Protein AF-A0A8T6S8Z2-F1 (afdb_monomer_lite)

Structure (mmCIF, N/CA/C/O backbone):
data_AF-A0A8T6S8Z2-F1
#
_entry.id   AF-A0A8T6S8Z2-F1
#
loop_
_atom_site.group_PDB
_atom_site.id
_atom_site.type_symbol
_atom_site.label_atom_id
_atom_site.label_alt_id
_atom_site.label_comp_id
_atom_site.label_asym_id
_atom_site.label_entity_id
_atom_site.label_seq_id
_atom_site.pdbx_PDB_ins_code
_atom_site.Cartn_x
_atom_site.Cartn_y
_atom_site.Cartn_z
_atom_site.occupancy
_atom_site.B_iso_or_equiv
_atom_site.auth_seq_id
_atom_site.auth_comp_id
_atom_site.auth_asym_id
_atom_site.auth_atom_id
_atom_site.pdbx_PDB_model_num
ATOM 1 N N . MET A 1 1 ? -17.052 2.973 -4.241 1.00 66.81 1 MET A N 1
ATOM 2 C CA . MET A 1 1 ? -16.036 2.465 -5.186 1.00 66.81 1 MET A CA 1
ATOM 3 C C . MET A 1 1 ? -14.839 2.048 -4.352 1.00 66.81 1 MET A C 1
ATOM 5 O O . MET A 1 1 ? -14.384 2.877 -3.572 1.00 66.81 1 MET A O 1
ATOM 9 N N . SER A 1 2 ? -14.414 0.784 -4.400 1.00 82.44 2 SER A N 1
ATOM 10 C CA . SER A 1 2 ? -13.245 0.341 -3.631 1.00 82.44 2 SER A CA 1
ATOM 11 C C . SER A 1 2 ? -11.967 0.837 -4.310 1.00 82.44 2 SER A C 1
ATOM 13 O O . SER A 1 2 ? -11.862 0.825 -5.534 1.00 82.44 2 SER A O 1
ATOM 15 N N . LEU A 1 3 ? -11.016 1.326 -3.512 1.00 90.12 3 LEU A N 1
ATOM 16 C CA . LEU A 1 3 ? -9.712 1.796 -3.997 1.00 90.12 3 LEU A CA 1
ATOM 17 C C . LEU A 1 3 ? -8.701 0.650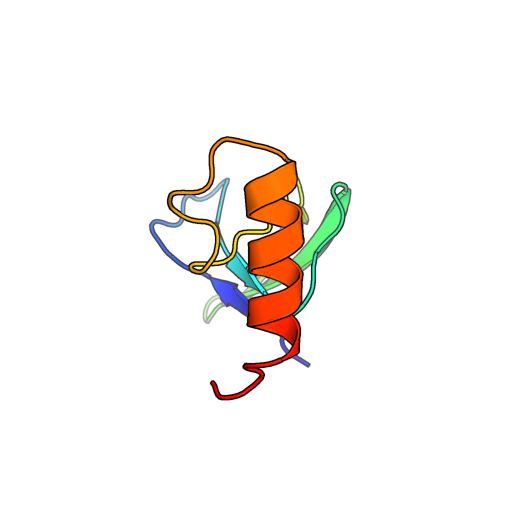 -4.137 1.00 90.12 3 LEU A C 1
ATOM 19 O O . LEU A 1 3 ? -7.656 0.834 -4.754 1.00 90.12 3 LEU A O 1
ATOM 23 N N . GLY A 1 4 ? -8.981 -0.504 -3.530 1.00 93.25 4 GLY A N 1
ATOM 24 C CA . GLY A 1 4 ? -8.032 -1.597 -3.380 1.00 93.25 4 GLY A CA 1
ATOM 25 C C . GLY A 1 4 ? -8.448 -2.593 -2.302 1.00 93.25 4 GLY A C 1
ATOM 26 O O . GLY A 1 4 ? -9.604 -2.601 -1.875 1.00 93.25 4 GLY A O 1
ATOM 27 N N . TYR A 1 5 ? -7.491 -3.405 -1.859 1.00 94.00 5 TYR A N 1
ATOM 28 C CA . TYR A 1 5 ? -7.661 -4.398 -0.797 1.00 94.00 5 TYR A CA 1
ATOM 29 C C . TYR A 1 5 ? -6.405 -4.500 0.075 1.00 94.00 5 TYR A C 1
ATOM 31 O O . TYR A 1 5 ? -5.292 -4.197 -0.362 1.00 94.00 5 TYR A O 1
ATOM 39 N N . VAL A 1 6 ? -6.592 -4.911 1.329 1.00 93.69 6 VAL A N 1
ATOM 40 C CA . VAL A 1 6 ? -5.505 -5.117 2.295 1.00 93.69 6 VAL A CA 1
ATOM 41 C C . VAL A 1 6 ? -4.742 -6.396 1.942 1.00 93.69 6 VAL A C 1
ATOM 43 O O . VAL A 1 6 ? -5.343 -7.399 1.560 1.00 93.69 6 VAL A O 1
ATOM 46 N N . ILE A 1 7 ? -3.415 -6.355 2.049 1.00 93.56 7 ILE A N 1
ATOM 47 C CA . ILE A 1 7 ? -2.514 -7.469 1.747 1.00 93.56 7 ILE A CA 1
ATOM 48 C C . ILE A 1 7 ? -1.481 -7.658 2.859 1.00 93.56 7 ILE A C 1
ATOM 50 O O . ILE A 1 7 ? -1.089 -6.709 3.537 1.00 93.56 7 ILE A O 1
ATOM 54 N N . GLY A 1 8 ? -0.977 -8.886 2.984 1.00 91.56 8 GLY A N 1
ATOM 55 C CA . GLY A 1 8 ? 0.076 -9.226 3.938 1.00 91.56 8 GLY A CA 1
ATOM 56 C C . GLY A 1 8 ? -0.392 -9.241 5.395 1.00 91.56 8 GLY A C 1
ATOM 57 O O . GLY A 1 8 ? -1.583 -9.309 5.693 1.00 91.56 8 GLY A O 1
ATOM 58 N N . GLU A 1 9 ? 0.576 -9.212 6.312 1.00 89.75 9 GLU A N 1
ATOM 59 C CA . GLU A 1 9 ? 0.308 -9.194 7.749 1.00 89.75 9 GLU A CA 1
ATOM 60 C C . GLU A 1 9 ? -0.229 -7.820 8.174 1.00 89.75 9 GLU A C 1
ATOM 62 O O . GLU A 1 9 ? 0.395 -6.785 7.928 1.00 89.75 9 GLU A O 1
ATOM 67 N N . SER A 1 10 ? -1.389 -7.822 8.827 1.00 86.81 10 SER A N 1
ATOM 68 C CA . SER A 1 10 ? -2.023 -6.615 9.356 1.00 86.81 10 SER A CA 1
ATOM 69 C C . SER A 1 10 ? -1.722 -6.476 10.841 1.00 86.81 10 SER A C 1
ATOM 71 O O . SER A 1 10 ? -1.974 -7.395 11.620 1.00 86.81 10 SER A O 1
ATOM 73 N N . LYS A 1 11 ? -1.198 -5.316 11.238 1.00 89.12 11 LYS A N 1
ATOM 74 C CA . LYS A 1 11 ? -0.982 -4.951 12.641 1.00 89.12 11 LYS A CA 1
ATOM 75 C C . LYS A 1 11 ? -2.026 -3.915 13.060 1.00 89.12 11 LYS A C 1
ATOM 77 O O . LYS A 1 11 ? -2.471 -3.142 12.215 1.00 89.12 11 LYS A O 1
ATOM 82 N N . PRO A 1 12 ? -2.367 -3.813 14.358 1.00 85.56 12 PRO A N 1
ATOM 83 C CA . PRO A 1 12 ? -3.358 -2.841 14.830 1.00 85.56 12 PRO A CA 1
ATOM 84 C C . PRO A 1 12 ? -3.051 -1.384 14.448 1.00 85.56 12 PRO A C 1
ATOM 86 O O . PRO A 1 12 ? -3.960 -0.575 14.317 1.00 85.56 12 PRO A O 1
ATOM 89 N N . THR A 1 13 ? -1.772 -1.046 14.271 1.00 89.81 13 THR A N 1
ATOM 90 C CA . THR A 1 13 ? -1.304 0.309 13.946 1.00 89.81 13 THR A CA 1
ATOM 91 C C . THR A 1 13 ? -0.876 0.487 12.494 1.00 89.81 13 THR A C 1
ATOM 93 O O . THR A 1 13 ? -0.632 1.614 12.077 1.00 89.81 13 THR A O 1
ATOM 96 N N . PHE A 1 14 ? -0.738 -0.595 11.725 1.00 91.44 14 PHE A N 1
ATOM 97 C CA . PHE A 1 14 ? -0.216 -0.524 10.365 1.00 91.44 14 PHE A CA 1
ATOM 98 C C . PHE A 1 14 ? -0.765 -1.653 9.503 1.00 91.44 14 PHE A C 1
ATOM 100 O O . PHE A 1 14 ? -0.682 -2.830 9.858 1.00 91.44 14 PHE A O 1
ATOM 107 N N . VAL A 1 15 ? -1.244 -1.285 8.321 1.00 93.62 15 VAL A N 1
ATOM 108 C CA . VAL A 1 15 ? -1.707 -2.218 7.296 1.00 93.62 15 VAL A CA 1
ATOM 109 C C . VAL A 1 15 ? -1.075 -1.866 5.959 1.00 93.62 15 VAL A C 1
ATOM 111 O O . VAL A 1 15 ? -0.747 -0.710 5.695 1.00 93.62 15 VAL A O 1
ATOM 114 N N . THR A 1 16 ? -0.924 -2.866 5.095 1.00 94.50 16 THR A N 1
ATOM 115 C CA . THR A 1 16 ? -0.496 -2.655 3.709 1.00 94.50 16 THR A CA 1
ATOM 116 C C . THR A 1 16 ? -1.683 -2.895 2.791 1.00 94.50 16 THR A C 1
ATOM 118 O O . THR A 1 16 ? -2.401 -3.874 2.960 1.00 94.50 16 THR A O 1
ATOM 121 N N . ALA A 1 17 ? -1.897 -2.020 1.812 1.00 93.94 17 ALA A N 1
ATOM 122 C CA . ALA A 1 17 ? -2.966 -2.176 0.833 1.00 93.94 17 ALA A CA 1
ATOM 123 C C . ALA A 1 17 ? -2.414 -2.085 -0.588 1.00 93.94 17 ALA A C 1
ATOM 125 O O . ALA A 1 17 ? -1.562 -1.243 -0.881 1.00 93.94 17 ALA A O 1
ATOM 126 N N . LEU A 1 18 ? -2.926 -2.941 -1.471 1.00 93.94 18 LEU A N 1
ATOM 127 C CA . LEU A 1 18 ? -2.727 -2.816 -2.908 1.00 93.94 18 LEU A CA 1
ATOM 128 C C . LEU A 1 18 ? -3.886 -2.000 -3.477 1.00 93.94 18 LEU A C 1
ATOM 130 O O . LEU A 1 18 ? -5.046 -2.313 -3.213 1.00 93.94 18 LEU A O 1
ATOM 134 N N . THR A 1 19 ? -3.578 -0.948 -4.231 1.00 94.31 19 THR A N 1
ATOM 135 C CA . THR A 1 19 ? -4.569 0.032 -4.691 1.00 94.31 19 THR A CA 1
ATOM 136 C C . THR A 1 19 ? -4.523 0.216 -6.202 1.00 94.31 19 THR A C 1
ATOM 138 O O . THR A 1 19 ? -3.485 0.030 -6.832 1.00 94.31 19 THR A O 1
ATOM 141 N N . SER A 1 20 ? -5.664 0.575 -6.793 1.00 91.50 20 SER A N 1
ATOM 142 C CA . SER A 1 20 ? -5.819 0.761 -8.242 1.00 91.50 20 SER A CA 1
ATOM 143 C C . SER A 1 20 ? -5.255 2.088 -8.753 1.00 91.50 20 SER A C 1
ATOM 145 O O . SER A 1 20 ? -5.135 2.294 -9.958 1.00 91.50 20 SER A O 1
ATOM 147 N N . ARG A 1 21 ? -4.949 3.017 -7.844 1.00 92.12 21 ARG A N 1
ATOM 148 C CA . ARG A 1 21 ? -4.337 4.311 -8.140 1.00 92.12 21 ARG A CA 1
ATOM 149 C C . ARG A 1 21 ? -3.316 4.651 -7.061 1.00 92.12 21 ARG A C 1
ATOM 151 O O . ARG A 1 21 ? -3.484 4.211 -5.925 1.00 92.12 21 ARG A O 1
ATOM 158 N N . PRO A 1 22 ? -2.320 5.496 -7.359 1.00 90.88 22 PRO A N 1
ATOM 159 C CA . PRO A 1 22 ? -1.459 6.030 -6.319 1.00 90.88 22 PRO A CA 1
ATOM 160 C C . PRO A 1 22 ? -2.271 6.825 -5.286 1.00 90.88 22 PRO A C 1
ATOM 162 O O . PRO A 1 22 ? -3.126 7.647 -5.636 1.00 90.88 22 PRO A O 1
ATOM 165 N N . LEU A 1 23 ? -1.988 6.562 -4.010 1.00 93.31 23 LEU A N 1
ATOM 166 C CA . LEU A 1 23 ? -2.465 7.356 -2.879 1.00 93.31 23 LEU A CA 1
ATOM 167 C C . LEU A 1 23 ? -1.366 8.321 -2.429 1.00 93.31 23 LEU A C 1
ATOM 169 O O . LEU A 1 23 ? -0.1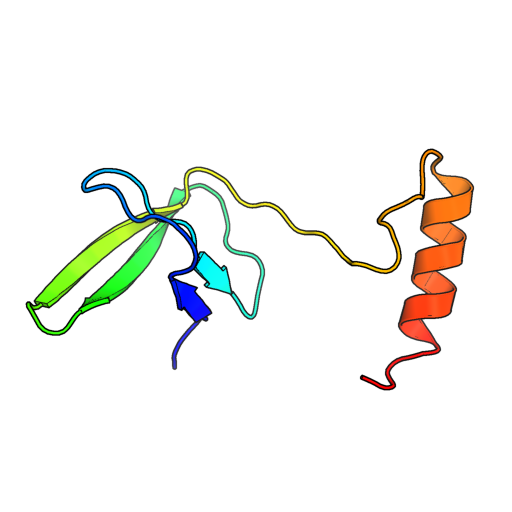85 7.947 -2.401 1.00 93.31 23 LEU A O 1
ATOM 173 N N . SER A 1 24 ? -1.755 9.543 -2.073 1.00 94.44 24 SER A N 1
ATOM 174 C CA . SER A 1 24 ? -0.826 10.568 -1.590 1.00 94.44 24 SER A CA 1
ATOM 175 C C . SER A 1 24 ? -0.527 10.380 -0.105 1.00 94.44 24 SER A C 1
ATOM 177 O O . SER A 1 24 ? -1.405 10.010 0.670 1.00 94.44 24 SER A O 1
ATOM 179 N N . VAL A 1 25 ? 0.703 10.679 0.320 1.00 96.25 25 VAL A N 1
ATOM 180 C CA . VAL A 1 25 ? 1.033 10.729 1.754 1.00 96.25 25 VAL A CA 1
ATOM 181 C C . VAL A 1 25 ? 0.202 11.826 2.423 1.00 96.25 25 VAL A C 1
ATOM 183 O O . VAL A 1 25 ? 0.097 12.932 1.895 1.00 96.25 25 VAL A O 1
ATOM 186 N N . GLY A 1 26 ? -0.401 11.514 3.569 1.00 96.44 26 GLY A N 1
ATOM 187 C CA . GLY A 1 26 ? -1.334 12.395 4.274 1.00 96.44 26 GLY A CA 1
ATOM 188 C C . GLY A 1 26 ? -2.799 12.248 3.843 1.00 96.44 26 GLY A C 1
ATOM 189 O O . GLY A 1 26 ? -3.674 12.858 4.453 1.00 96.44 26 GLY A O 1
ATOM 190 N N . GLU A 1 27 ? -3.091 11.439 2.821 1.00 95.62 27 GLU A N 1
ATOM 191 C CA . GLU A 1 27 ? -4.467 11.121 2.432 1.00 95.62 27 GLU A CA 1
ATOM 192 C C . GLU A 1 27 ? -5.119 10.205 3.483 1.00 95.62 27 GLU A C 1
ATOM 194 O O . GLU A 1 27 ? -4.501 9.255 3.970 1.00 95.62 27 GLU A O 1
ATOM 199 N N . TYR A 1 28 ? -6.377 10.483 3.829 1.00 95.69 28 TYR A N 1
ATOM 200 C CA . TYR A 1 28 ? -7.172 9.620 4.703 1.00 95.69 28 TYR A CA 1
ATOM 201 C C . TYR A 1 28 ? -7.937 8.579 3.889 1.00 95.69 28 TYR A C 1
ATOM 203 O O . TYR A 1 28 ? -8.520 8.888 2.849 1.00 95.69 28 TYR A O 1
ATOM 211 N N . THR A 1 29 ? -7.981 7.350 4.396 1.00 94.12 29 THR A N 1
ATOM 212 C CA . THR A 1 29 ? -8.673 6.222 3.761 1.00 94.12 29 THR A CA 1
ATOM 213 C C . THR A 1 29 ? -9.590 5.536 4.765 1.00 94.12 29 THR A C 1
ATOM 215 O O . THR A 1 29 ? -9.319 5.543 5.965 1.00 94.12 29 THR A O 1
ATOM 218 N N . ILE A 1 30 ? -10.669 4.929 4.278 1.00 95.25 30 ILE A N 1
ATOM 219 C CA . ILE A 1 30 ? -11.551 4.096 5.096 1.00 95.25 30 ILE A CA 1
ATOM 220 C C . ILE A 1 30 ? -11.289 2.641 4.725 1.00 95.25 30 ILE A C 1
ATOM 222 O O . ILE A 1 30 ? -11.420 2.269 3.558 1.00 95.25 30 ILE A O 1
ATOM 226 N N . ILE A 1 31 ? -10.944 1.836 5.724 1.00 93.56 31 ILE A N 1
ATOM 227 C CA . ILE A 1 31 ? -10.792 0.388 5.602 1.00 93.56 31 ILE A CA 1
ATOM 228 C C . ILE A 1 31 ? -12.065 -0.239 6.170 1.00 93.56 31 ILE A C 1
ATOM 230 O O . ILE A 1 31 ? -12.394 -0.025 7.337 1.00 93.56 31 ILE A O 1
ATOM 234 N N . ASP A 1 32 ? -12.798 -0.959 5.326 1.00 93.50 32 ASP A N 1
ATOM 235 C CA . ASP A 1 32 ? -14.037 -1.642 5.703 1.00 93.50 32 ASP A CA 1
ATOM 236 C C . ASP A 1 32 ? -13.704 -3.058 6.189 1.00 93.50 32 ASP A C 1
ATOM 238 O O . ASP A 1 32 ? -13.002 -3.800 5.495 1.00 93.50 32 ASP A O 1
ATOM 242 N N . THR A 1 33 ? -14.173 -3.421 7.380 1.00 90.94 33 THR A N 1
ATOM 243 C CA . THR A 1 33 ? -14.016 -4.754 7.975 1.00 90.94 33 THR A CA 1
ATOM 244 C C . THR A 1 33 ? -15.377 -5.279 8.428 1.00 90.94 33 THR A C 1
ATOM 246 O O . THR A 1 33 ? -16.344 -4.527 8.542 1.00 90.94 33 THR A O 1
ATOM 249 N N . GLU A 1 34 ? -15.472 -6.579 8.710 1.00 91.25 34 GLU A N 1
ATOM 250 C CA . GLU A 1 34 ? -16.713 -7.175 9.230 1.00 91.25 34 GLU A CA 1
ATOM 251 C C . GLU A 1 34 ? -17.120 -6.591 10.596 1.00 91.25 34 GLU A C 1
ATOM 253 O O . GLU A 1 34 ? -18.303 -6.524 10.921 1.00 91.25 34 GLU A O 1
ATOM 258 N N . GLU A 1 35 ? -16.143 -6.127 11.379 1.00 91.06 35 GLU A N 1
ATOM 259 C CA . GLU A 1 35 ? -16.341 -5.560 12.717 1.00 91.06 35 GLU A CA 1
ATOM 260 C C . GLU A 1 35 ? -16.625 -4.050 12.690 1.00 91.06 35 GLU A C 1
ATOM 262 O O . GLU A 1 35 ? -17.045 -3.475 13.698 1.00 91.06 35 GLU A O 1
ATOM 267 N N . GLY A 1 36 ? -16.411 -3.387 11.550 1.00 93.12 36 GLY A N 1
ATOM 268 C CA . GLY A 1 36 ? -16.685 -1.968 11.377 1.00 93.12 36 GLY A CA 1
ATOM 269 C C . GLY A 1 36 ? -15.709 -1.263 10.442 1.00 93.12 36 GLY A C 1
ATOM 270 O O . GLY A 1 36 ? -15.020 -1.863 9.625 1.00 93.12 36 GLY A O 1
ATOM 271 N N . LYS A 1 37 ? -15.660 0.066 10.555 1.00 94.12 37 LYS A N 1
ATOM 272 C CA . LYS A 1 37 ? -14.834 0.917 9.692 1.00 94.12 37 LYS A CA 1
ATOM 273 C C . LYS A 1 37 ? -13.660 1.485 10.461 1.00 94.12 37 LYS A C 1
ATOM 275 O O . LYS A 1 37 ? -13.836 2.054 11.538 1.00 94.12 37 LYS A O 1
ATOM 280 N N . ILE A 1 38 ? -12.480 1.390 9.864 1.00 93.62 38 ILE A N 1
ATOM 281 C CA . ILE A 1 38 ? -11.235 1.916 10.418 1.00 93.62 38 ILE A CA 1
ATOM 282 C C . ILE A 1 38 ? -10.802 3.113 9.574 1.00 93.62 38 ILE A C 1
ATOM 284 O O . ILE A 1 38 ? -10.765 3.041 8.344 1.00 93.62 38 ILE A O 1
ATOM 288 N N . LEU A 1 39 ? -10.467 4.219 10.237 1.00 94.56 39 LEU A N 1
ATOM 289 C CA . LEU A 1 39 ? -9.841 5.367 9.590 1.00 94.56 39 LEU A CA 1
ATOM 290 C C . LEU A 1 39 ? -8.329 5.140 9.520 1.00 94.56 39 LEU A C 1
ATOM 292 O O . LEU A 1 39 ? -7.673 5.001 10.550 1.00 94.56 39 LEU A O 1
ATOM 296 N N . GLY A 1 40 ? -7.786 5.124 8.308 1.00 93.75 40 GLY A N 1
ATOM 297 C CA . GLY A 1 40 ? -6.354 5.025 8.052 1.00 93.75 40 GLY A CA 1
ATOM 298 C C . GLY A 1 40 ? -5.779 6.330 7.511 1.00 93.75 40 GLY A C 1
ATOM 299 O O . GLY A 1 40 ? -6.466 7.077 6.811 1.00 93.75 40 GLY A O 1
ATOM 300 N N . LEU A 1 41 ? -4.502 6.570 7.797 1.00 95.94 41 LEU A N 1
ATOM 301 C CA . LEU A 1 41 ? -3.699 7.643 7.215 1.00 95.94 41 LEU A CA 1
ATOM 302 C C . LEU A 1 41 ? -2.609 7.025 6.337 1.00 95.94 41 LEU A C 1
ATOM 304 O O . LEU A 1 41 ? -1.913 6.103 6.762 1.00 95.94 41 LEU A O 1
ATOM 308 N N . VAL A 1 42 ? -2.440 7.533 5.119 1.00 96.19 42 VAL A N 1
ATOM 309 C CA . VAL A 1 42 ? -1.363 7.079 4.234 1.00 96.19 42 VAL A CA 1
ATOM 310 C C . VAL A 1 42 ? -0.041 7.695 4.686 1.00 96.19 42 VAL A C 1
ATOM 312 O O . VAL A 1 42 ? 0.215 8.873 4.455 1.00 96.19 42 VAL A O 1
ATOM 315 N N . GLU A 1 43 ? 0.822 6.886 5.297 1.00 95.31 43 GLU A N 1
ATOM 316 C CA . GLU A 1 43 ? 2.171 7.312 5.704 1.00 95.31 43 GLU A CA 1
ATOM 317 C C . GLU A 1 43 ? 3.233 7.026 4.634 1.00 95.31 43 GLU A C 1
ATOM 319 O O . GLU A 1 43 ? 4.238 7.729 4.531 1.00 95.31 43 GLU A O 1
ATOM 324 N N . LYS A 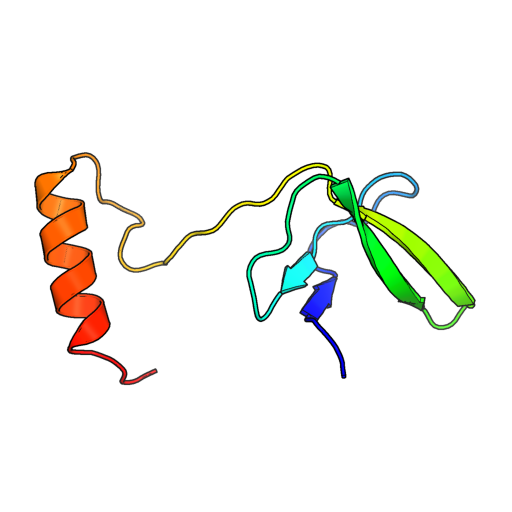1 44 ? 3.018 5.992 3.812 1.00 93.56 44 LYS A N 1
ATOM 325 C CA . LYS A 1 44 ? 3.963 5.557 2.780 1.00 93.56 44 LYS A CA 1
ATOM 326 C C . LYS A 1 44 ? 3.225 5.081 1.535 1.00 93.56 44 LYS A C 1
ATOM 328 O O . LYS A 1 44 ? 2.300 4.282 1.627 1.00 93.56 44 LYS A O 1
ATOM 333 N N . SER A 1 45 ? 3.696 5.521 0.372 1.00 93.25 45 SER A N 1
ATOM 334 C CA . SER A 1 45 ? 3.200 5.097 -0.939 1.00 93.25 45 SER A CA 1
ATOM 335 C C . SER A 1 45 ? 4.373 4.588 -1.773 1.00 93.25 45 SER A C 1
ATOM 337 O O . SER A 1 45 ? 5.407 5.253 -1.864 1.00 93.25 45 SER A O 1
ATOM 339 N N . LYS A 1 46 ? 4.255 3.378 -2.327 1.00 90.94 46 LYS A N 1
ATOM 340 C CA . LYS A 1 46 ? 5.273 2.767 -3.191 1.00 90.94 46 LYS A CA 1
ATOM 341 C C . LYS A 1 46 ? 4.598 2.271 -4.462 1.00 90.94 46 LYS A C 1
ATOM 343 O O . LYS A 1 46 ? 3.682 1.461 -4.393 1.00 90.94 46 LYS A O 1
ATOM 348 N N . ILE A 1 47 ? 5.099 2.731 -5.602 1.00 89.12 47 ILE A N 1
ATOM 349 C CA . ILE A 1 47 ? 4.703 2.252 -6.925 1.00 89.12 47 ILE A CA 1
ATOM 350 C C . ILE A 1 47 ? 5.855 1.399 -7.446 1.00 89.12 47 ILE A C 1
ATOM 352 O O . ILE A 1 47 ? 7.014 1.807 -7.390 1.00 89.12 47 ILE A O 1
ATOM 356 N N . SER A 1 48 ? 5.544 0.198 -7.910 1.00 83.88 48 SER A N 1
ATOM 357 C CA . SER A 1 48 ? 6.512 -0.723 -8.500 1.00 83.88 48 SER A CA 1
ATOM 358 C C . SER A 1 48 ? 5.861 -1.450 -9.663 1.00 83.88 48 SER A C 1
ATOM 360 O O . SER A 1 48 ? 4.661 -1.709 -9.618 1.00 83.88 48 SER A O 1
ATOM 362 N N . SER A 1 49 ? 6.649 -1.813 -10.670 1.00 80.00 49 SER A N 1
ATOM 363 C CA . SER A 1 49 ? 6.202 -2.684 -11.754 1.00 80.00 49 SER A CA 1
ATOM 364 C C . SER A 1 49 ? 7.171 -3.852 -11.901 1.00 80.00 49 SER A C 1
ATOM 366 O O . SER A 1 49 ? 8.379 -3.694 -11.721 1.00 80.00 49 SER A O 1
ATOM 368 N N . ALA A 1 50 ? 6.618 -5.028 -12.202 1.00 78.81 50 ALA A N 1
ATOM 369 C CA . ALA A 1 50 ? 7.387 -6.252 -12.396 1.00 78.81 50 ALA A CA 1
ATOM 370 C C . ALA A 1 50 ? 8.364 -6.139 -13.578 1.00 78.81 50 ALA A C 1
ATOM 372 O O . ALA A 1 50 ? 9.434 -6.735 -13.535 1.00 78.81 50 ALA A O 1
ATOM 373 N N . ALA A 1 51 ? 8.044 -5.311 -14.579 1.00 74.62 51 ALA A N 1
ATOM 374 C CA . ALA A 1 51 ? 8.921 -5.047 -15.717 1.00 74.62 51 ALA A CA 1
ATOM 375 C C . ALA A 1 51 ? 10.222 -4.322 -15.322 1.00 74.62 51 ALA A C 1
ATOM 377 O O . ALA A 1 51 ? 11.190 -4.367 -16.068 1.00 74.62 51 ALA A O 1
ATOM 378 N N . PHE A 1 52 ? 10.262 -3.680 -14.148 1.00 72.44 52 PHE A N 1
ATOM 379 C CA . PHE A 1 52 ? 11.439 -2.963 -13.646 1.00 72.44 52 PHE A CA 1
ATOM 380 C C . PHE A 1 52 ? 12.166 -3.701 -12.516 1.00 72.44 52 PHE A C 1
ATOM 382 O O . PHE A 1 52 ? 12.962 -3.086 -11.810 1.00 72.44 52 PHE A O 1
ATOM 389 N N . ALA A 1 53 ? 11.880 -4.987 -12.285 1.00 72.75 53 ALA A N 1
ATOM 390 C CA . ALA A 1 53 ? 12.429 -5.716 -11.138 1.00 72.75 53 ALA A CA 1
ATOM 391 C C . ALA A 1 53 ? 13.970 -5.788 -11.140 1.00 72.75 53 ALA A C 1
ATOM 393 O O . ALA A 1 53 ? 14.580 -5.673 -10.076 1.00 72.75 53 ALA A O 1
ATOM 394 N N . ASP A 1 54 ? 14.583 -5.911 -12.322 1.00 75.12 54 ASP A N 1
ATOM 395 C CA . ASP A 1 54 ? 16.034 -6.083 -12.490 1.00 75.12 54 ASP A CA 1
ATOM 396 C C . ASP A 1 54 ? 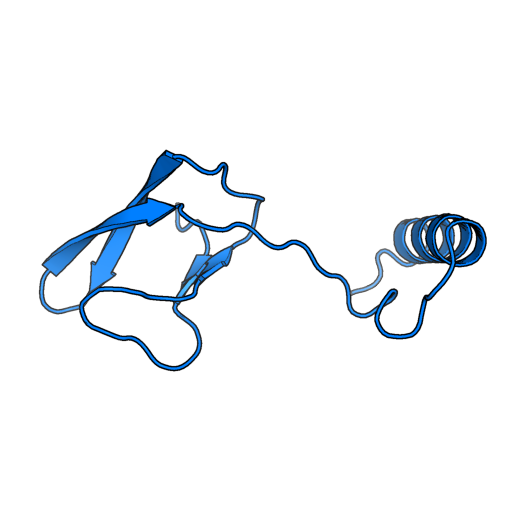16.760 -4.826 -12.995 1.00 75.12 54 ASP A C 1
ATOM 398 O O . ASP A 1 54 ? 17.986 -4.816 -13.115 1.00 75.12 54 ASP A O 1
ATOM 402 N N . VAL A 1 55 ? 16.014 -3.748 -13.236 1.00 75.06 55 VAL A N 1
ATOM 403 C CA . VAL A 1 55 ? 16.525 -2.518 -13.841 1.00 75.06 55 VAL A CA 1
ATOM 404 C C . VAL A 1 55 ? 17.278 -1.686 -12.806 1.00 75.06 55 VAL A C 1
ATOM 406 O O . VAL A 1 55 ? 16.718 -1.282 -11.782 1.00 75.06 55 VAL A O 1
ATOM 409 N N . LYS A 1 56 ? 18.561 -1.410 -13.069 1.00 76.00 56 LYS A N 1
ATOM 410 C CA . LYS A 1 56 ? 19.450 -0.710 -12.113 1.00 76.00 56 LYS A CA 1
ATOM 411 C C . LYS A 1 56 ? 19.913 0.665 -12.576 1.00 76.00 56 LYS A C 1
ATOM 413 O O . LYS A 1 56 ? 20.508 1.392 -11.780 1.00 76.00 56 LYS A O 1
ATOM 418 N N . ASN A 1 57 ? 19.677 1.018 -13.835 1.00 81.31 57 ASN A N 1
ATOM 419 C CA . ASN A 1 57 ? 20.081 2.300 -14.402 1.00 81.31 57 ASN A CA 1
ATOM 420 C C . ASN A 1 57 ? 18.885 3.026 -15.046 1.00 81.31 57 ASN A C 1
ATOM 422 O O . ASN A 1 57 ? 17.839 2.432 -15.303 1.00 81.31 57 ASN A O 1
ATOM 426 N N . PHE A 1 58 ? 19.024 4.342 -15.227 1.00 78.69 58 PHE A N 1
ATOM 427 C CA . PHE A 1 58 ? 17.944 5.201 -15.719 1.00 78.69 58 PHE A CA 1
ATOM 428 C C . PHE A 1 58 ? 17.560 4.888 -17.170 1.00 78.69 58 PHE A C 1
ATOM 430 O O . PHE A 1 58 ? 16.374 4.875 -17.486 1.00 78.69 58 PHE A O 1
ATOM 437 N N . ASP A 1 59 ? 18.541 4.609 -18.027 1.00 79.69 59 ASP A N 1
ATOM 438 C CA . ASP A 1 59 ? 18.320 4.385 -19.459 1.00 79.69 59 ASP A CA 1
ATOM 439 C C . ASP A 1 59 ? 17.524 3.093 -19.696 1.00 79.69 59 ASP A C 1
ATOM 441 O O . ASP A 1 59 ? 16.505 3.095 -20.381 1.00 79.69 59 ASP A O 1
ATOM 445 N N . GLU A 1 60 ? 17.890 2.017 -19.003 1.00 76.25 60 GLU A N 1
ATOM 446 C CA . GLU A 1 60 ? 17.179 0.736 -19.003 1.00 76.25 60 GLU A CA 1
ATOM 447 C C . GLU A 1 60 ? 15.754 0.872 -18.424 1.00 76.25 60 GLU A C 1
ATOM 449 O O . GLU A 1 60 ? 14.831 0.175 -18.853 1.00 76.25 60 GLU A O 1
ATOM 454 N N . ALA A 1 61 ? 15.529 1.812 -17.495 1.00 78.44 61 ALA A N 1
ATOM 455 C CA . ALA A 1 61 ? 14.189 2.140 -17.001 1.00 78.44 61 ALA A CA 1
ATOM 456 C C . ALA A 1 61 ? 13.377 2.961 -18.015 1.00 78.44 61 ALA A C 1
ATOM 458 O O . ALA A 1 61 ? 12.161 2.804 -18.109 1.00 78.44 61 ALA A O 1
ATOM 459 N N . ALA A 1 62 ? 14.012 3.834 -18.792 1.00 79.25 62 ALA A N 1
ATOM 460 C CA . ALA A 1 62 ? 13.324 4.544 -19.862 1.00 79.25 62 ALA A CA 1
ATOM 461 C C . ALA A 1 62 ? 12.875 3.560 -20.957 1.00 79.25 62 ALA A C 1
ATOM 463 O O . ALA A 1 62 ? 11.697 3.543 -21.316 1.00 79.25 62 ALA A O 1
ATOM 464 N N . GLU A 1 63 ? 13.766 2.665 -21.389 1.00 78.19 63 GLU A N 1
ATOM 465 C CA . GLU A 1 63 ? 13.466 1.635 -22.392 1.00 78.19 63 GLU A CA 1
ATOM 466 C C . GLU A 1 63 ? 12.391 0.654 -21.904 1.00 78.19 63 GLU A C 1
ATOM 468 O O . GLU A 1 63 ? 11.407 0.395 -22.597 1.00 78.19 63 GLU A O 1
ATOM 473 N N . SER A 1 64 ? 12.509 0.155 -20.670 1.00 74.94 64 SER A N 1
ATOM 474 C CA . SER A 1 64 ? 11.520 -0.774 -20.106 1.00 74.94 64 SER A CA 1
ATOM 475 C C . SER A 1 64 ? 10.135 -0.133 -19.962 1.00 74.94 64 SER A C 1
ATOM 477 O O . SER A 1 64 ? 9.120 -0.820 -20.101 1.00 74.94 64 SER A O 1
ATOM 479 N N . LYS A 1 65 ? 10.064 1.188 -19.740 1.00 81.50 65 LYS A N 1
ATOM 480 C CA . LYS A 1 65 ? 8.797 1.930 -19.752 1.00 81.50 65 LYS A CA 1
ATOM 481 C C . LYS A 1 65 ? 8.174 1.943 -21.143 1.00 81.50 65 LYS A C 1
ATOM 483 O O . LYS A 1 65 ? 6.980 1.673 -21.252 1.00 81.50 65 LYS A O 1
ATOM 488 N N . GLU A 1 66 ? 8.952 2.228 -22.183 1.00 80.81 66 GLU A N 1
ATOM 489 C CA . GLU A 1 66 ? 8.455 2.220 -23.565 1.00 80.81 66 GLU A CA 1
ATOM 490 C C . GLU A 1 66 ? 7.937 0.832 -23.959 1.00 80.81 66 GLU A C 1
ATOM 492 O O . GLU A 1 66 ? 6.827 0.704 -24.479 1.00 80.81 66 GLU A O 1
ATOM 497 N N . ILE A 1 67 ? 8.680 -0.227 -23.624 1.00 78.50 67 ILE A N 1
ATOM 498 C CA . ILE A 1 67 ? 8.250 -1.607 -23.881 1.00 78.50 67 ILE A CA 1
ATOM 499 C C . ILE A 1 67 ? 6.969 -1.953 -23.110 1.00 78.50 67 ILE A C 1
ATOM 501 O O . ILE A 1 67 ? 6.074 -2.587 -23.675 1.00 78.50 67 ILE A O 1
ATOM 505 N N . ALA A 1 68 ? 6.843 -1.520 -21.852 1.00 75.81 68 ALA A N 1
ATOM 506 C CA . ALA A 1 68 ? 5.633 -1.724 -21.055 1.00 75.81 68 ALA A CA 1
ATOM 507 C C . ALA A 1 68 ? 4.422 -0.945 -21.607 1.00 75.81 68 ALA A C 1
ATOM 509 O O . ALA A 1 68 ? 3.301 -1.451 -21.578 1.00 75.81 68 ALA A O 1
ATOM 510 N N . GLU A 1 69 ? 4.623 0.258 -22.153 1.00 76.88 69 GLU A N 1
ATOM 511 C CA . GLU A 1 69 ? 3.555 1.037 -22.796 1.00 76.88 69 GLU A CA 1
ATOM 512 C C . GLU A 1 69 ? 3.087 0.426 -24.126 1.00 76.88 69 GLU A C 1
ATOM 514 O O . GLU A 1 69 ? 1.909 0.562 -24.478 1.00 76.88 69 GLU A O 1
ATOM 519 N N . ILE A 1 70 ? 3.978 -0.261 -24.848 1.00 79.25 70 ILE A N 1
ATOM 520 C CA . ILE A 1 70 ? 3.657 -0.987 -26.086 1.00 79.25 70 ILE A CA 1
ATOM 521 C C . ILE A 1 70 ? 2.953 -2.317 -25.764 1.00 79.25 70 ILE A C 1
ATOM 523 O O . ILE A 1 70 ? 1.958 -2.665 -26.403 1.00 79.25 70 ILE A O 1
ATOM 527 N N . ASN A 1 71 ? 3.408 -3.038 -24.737 1.00 69.56 71 ASN A N 1
ATOM 528 C CA . ASN A 1 71 ? 2.816 -4.296 -24.276 1.00 69.56 71 ASN A CA 1
ATOM 529 C C . ASN A 1 71 ? 1.732 -4.075 -23.209 1.00 69.56 71 ASN A C 1
ATOM 531 O O . ASN A 1 71 ? 1.808 -4.615 -22.110 1.00 69.56 71 ASN A O 1
ATOM 535 N N . LYS A 1 72 ? 0.646 -3.376 -23.559 1.00 63.44 72 LYS A N 1
ATOM 536 C CA . LYS A 1 72 ? -0.565 -3.258 -22.708 1.00 63.44 72 LYS A CA 1
ATOM 537 C C . LYS A 1 72 ? -1.348 -4.571 -22.541 1.00 63.44 72 LYS A C 1
ATOM 539 O O . LYS A 1 72 ? -2.533 -4.540 -22.222 1.00 63.44 72 LYS A O 1
ATOM 544 N N . ARG A 1 73 ? -0.740 -5.716 -22.858 1.00 61.75 73 ARG A N 1
ATOM 545 C CA . ARG A 1 73 ? -1.415 -7.011 -22.941 1.00 61.75 73 ARG A CA 1
ATOM 546 C C . ARG A 1 73 ? -1.135 -7.874 -21.712 1.00 61.75 73 ARG A C 1
ATOM 548 O O . ARG A 1 73 ? -0.645 -8.985 -21.865 1.00 61.75 73 ARG A O 1
ATOM 555 N N . ASP A 1 74 ? -1.452 -7.322 -20.547 1.00 44.50 74 ASP A N 1
ATOM 556 C CA . ASP A 1 74 ? -2.066 -7.974 -19.376 1.00 44.50 74 ASP A CA 1
ATOM 557 C C . ASP A 1 74 ? -2.454 -6.881 -18.363 1.00 44.50 74 ASP A C 1
ATOM 559 O O . ASP A 1 74 ? -1.590 -6.012 -18.085 1.00 44.50 74 ASP A O 1
#

Foldseek 3Di:
DDQFAWDDDDDPQDTDTDGPDWDDQQDWDWDQDPVGIDIDGRHDTDDDDPLCPPPDDDVSVVVSVVVCVVCPPD

Sequence (74 aa):
MSLGYVIGESKPTFVTALTSRPLSVGEYTIIDTEEGKILGLVEKSKISSAAFADVKNFDEAAESKEIAEINKRD

pLDDT: mean 85.88, std 10.13, range [44.5, 96.44]

Secondary structure (DSSP, 8-state):
---EEEEEEEETTEEEEEESSPPPTT-EEEEEET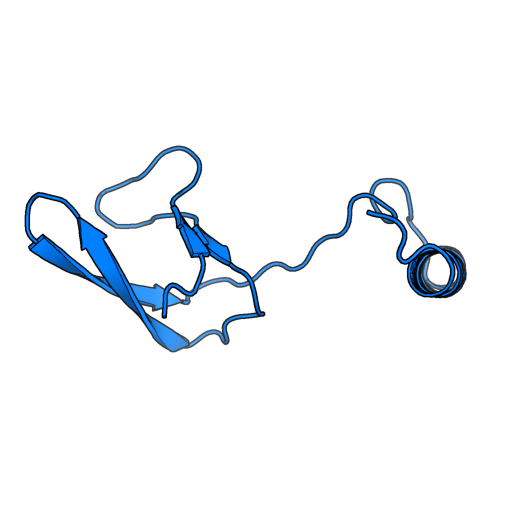TEEEEEE--------GGGSS--SHHHHHHHHHHHHH----

Radius of gyration: 15.99 Å; chains: 1; bounding box: 37×22×41 Å

=== Feature glossary ===
A reading guide for the features in this record.

Start from the sequence.

  · This is the polypeptide sequence — one letter per residue, N-terminus first. Length ranges from a few dozen residues for small domains to over a thousand for large multi-domain proteins.

Fold it, and you get atomic coordinates and the backbone conformation that goes with them.

  · Structure coordinates are given as an mmCIF _atom_site loop: one row per atom with element, residue name, chain id, sequence number, and x/y/z position in Å. Only the four main-chain atoms per residue are included here; side chains are omitted to keep the record compact.

  · Backbone dihedral angles. Every residue except chain termini has a φ (preceding-C → N → Cα → C) and a ψ (N → Cα → C → next-N). They are reporte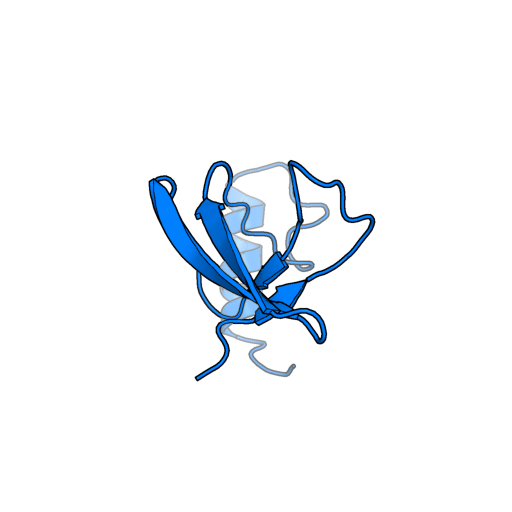d in degrees following the IUPAC sign convention. Secondary structure is essentially a statement about which (φ, ψ) basin each residue occupies.

  · The SS8 string is DSSP's per-residue secondary-structure call. α-helix (H) means an i→i+4 H-bond ladder; β-strand (E) means the residue participates in a β-sheet; 3₁₀ (G) and π (I) are tighter and wider helices; T/S are turns/bends; '-' is loop.

  · SS3 is a coarse helix/strand/coil call (letters a/b/c) made by the P-SEA algorithm from inter-Cα distances and dihedrals. It is less detailed than DSSP but needs only Cα positions.

Summarize the fold with a handful of shape descriptors and a per-residue structural alphabet.

  · Radius of gyration (Rg) is the root-mean-square distance of Cα atoms from their centroid — a single number for overall size and compactness. A globular domain of N residues has Rg ≈ 2.2·N^0.38 Å; an extended or disordered chain has a much larger Rg. The Cα contact count is the number of residue pairs whose Cα atoms are within 8 Å and are more than four positions apart in sequence — a standard proxy for tertiary packing density. The bounding box is the smallest axis-aligned box enclosing all Cα atoms.

  · The Foldseek 3Di string encodes local tertiary geometry as a 20-letter alphabet — one character per residue — derived from the relative positions of nearby Cα atoms. Unlike the amino-acid sequence, 3Di is a direct function of the 3D structure, so two proteins with the same fold have similar 3Di strings even at low sequence identity.

  · Solvent-accessible surface area (SASA) is the area in Å² traced out by the centre of a 1.4 Å probe sphere (a water molecule) rolled over the protein's van der Waals surface (Shrake–Rupley / Lee–Richards construction). Buried residues have near-zero SASA; fully exposed residues can exceed 200 Å². The total SASA scales roughly with the number of surface residues.

Ask how reliable the model is.

  · pLDDT (predicted Local Distance Difference Test) is AlphaFold's per-residue confidence score, ranging from 0 to 100. Values above 90 indicate high confidence (typically well-packed cores); 70–90 is confident; 50–70 low confidence; below 50 usually means the region is disordered or the prediction is unreliable there. AlphaFold stores pLDDT in the mmCIF B-factor column.

  · B-factor (Debye–Waller factor) reflects atomic displacement in the crystal lattice. It is an experimental observable (units Å²), not a prediction; low values mean the atom is pinned down, high values mean it moves or is heterogeneous across the crystal.

  · Predicted Aligned Error (PAE) is an AlphaFold confidence matrix: entry (i, j) is the expected error in the position of residue j, in ångströms, when the prediction is superimposed on the true structure at residue i. Low PAE within a block of residues means that block is internally rigid and well-predicted; high PAE between two blocks means their relative placement is uncertain even if each block individually is confident.

Place it in context: what it resembles, what it is annotated as, and how it looks.

  · Nearest PDB neighbors are the top structural matches found by Foldseek when searching this structure against the entire Protein Data Bank. Each hit reports a TM-score (0 to 1; >0.5 almost always implies the same fold) and an E-value. These are *structural* homologs — they may share no detectable sequence similarity.

  · Functional annotations link the protein to curated databases. InterPro entries identify conserved domains and families by matching the sequence against member-database signatures (Pfam, PROSITE, CDD, …). Gene Ontology (GO) terms describe molecular function, biological process, and cellular component in a controlled vocabulary. CATH places the structure in a hierarchical fold classification (Class/Architecture/Topology/Homologous-superfamily). The organism is the source species.

  · Three diagnostic plots accompany the record. The Cα contact map visualizes the tertiary structure as a 2D adjacency matrix (8 Å cutoff, sequence-local contacts suppressed). The Ramachandran plot shows the distribution of backbone (φ, ψ) torsions, with points in the α and β basins reflecting secondary structure content. The PAE plot shows AlphaFold's inter-residue confidence as a color matrix.

  · Six rendered views show the 3D structure from the faces of a cube — i.e. along ±x, ±y, ±z. Rendering representation is drawn randomly per protein from cartoon (secondary-structure ribbons), sticks (backbone bonds), or molecular surface; coloring is either N→C rainbow (blue at the N-terminus through red at the C-terminus) or one color per chain.